Protein AF-A0A7X8XP92-F1 (afdb_monomer)

Mean predicted aligned error: 9.65 Å

pLDDT: mean 87.33, std 16.82, range [45.94, 98.56]

Radius of gyration: 26.57 Å; Cα contacts (8 Å, |Δi|>4): 53; chains: 1; bounding box: 59×43×78 Å

Secondary structure (DSSP, 8-state):
----HHHHHHHHHHHHHS---SPPPGGGS-GGGS--GGGT-SSHHHHHHHHHHHHHHGGGGGGGTTTTTS-HHHHHHHHHHHHHHHHHHHHHHHHHHHHHHH-TT-HHHHTT-

Nearest PDB structures (foldseek):
  6gir-assembly1_A-2  TM=5.872E-01  e=1.958E+00  Arabidopsis thaliana
  6dmp-assembly1_B  TM=5.288E-01  e=3.318E+00  synthetic construct
  5ofb-assembly1_B  TM=6.645E-01  e=7.992E+00  Homo sapiens

Sequence (113 aa):
MRIPRIVVGAALALLLGLCPAFAQERSEVPEKYTWNISELYPSKAAWDQAREELAGRLGEMGAFRGRLGQSAQTLLKALETREELTKEIERVYLYAYMTSDVDTRDSKAQAMM

Solvent-accessible surface area (backbone atoms only — not comparable to full-atom values): 6874 Å² total; per-residue (Å²): 138,84,80,58,71,66,61,56,55,52,54,55,56,53,58,59,70,72,54,75,85,60,81,76,56,72,90,74,56,60,68,92,80,49,83,77,61,51,82,75,38,82,40,70,67,56,42,53,51,51,48,54,56,48,62,70,49,65,62,60,66,61,80,43,68,96,37,53,85,78,38,73,67,49,33,50,52,50,50,50,54,48,53,54,51,48,56,52,50,50,52,55,49,48,51,26,52,56,46,26,67,66,46,80,83,39,65,71,38,54,71,58,104

Foldseek 3Di:
DDDDVVVVVVVVVVVVVPDPPPDDDLVPDPCVPDDPLCVLPVDPVRLVVLVVVLVVLVCVLVVLVVPCPVDPVSVVVSVVSVVVSVVSVCSSVVSLVSQCVSDVPPVVSVVSD

Structure (mmCIF, N/CA/C/O backbone):
data_AF-A0A7X8XP92-F1
#
_entry.id   AF-A0A7X8XP92-F1
#
loop_
_atom_site.group_PDB
_atom_site.id
_atom_site.type_symbol
_atom_site.label_atom_id
_atom_site.label_alt_id
_atom_site.label_comp_id
_atom_site.label_asym_id
_atom_site.label_entity_id
_atom_site.label_seq_id
_atom_site.pdbx_PDB_ins_code
_atom_site.Cartn_x
_atom_site.Cartn_y
_atom_site.Cartn_z
_atom_site.occupancy
_atom_site.B_iso_or_equiv
_atom_site.auth_seq_id
_atom_site.auth_comp_id
_atom_site.auth_asym_id
_atom_site.auth_atom_id
_atom_site.pdbx_PDB_model_num
ATOM 1 N N . MET A 1 1 ? 38.427 33.698 -48.535 1.00 45.94 1 MET A N 1
ATOM 2 C CA . MET A 1 1 ? 38.241 32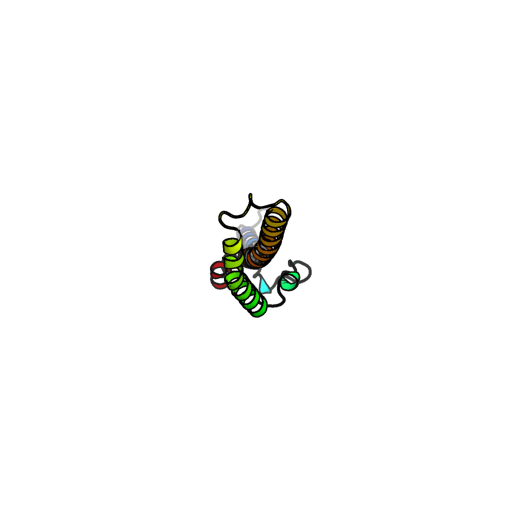.229 -48.514 1.00 45.94 1 MET A CA 1
ATOM 3 C C . MET A 1 1 ? 36.750 31.929 -48.406 1.00 45.94 1 MET A C 1
ATOM 5 O O . MET A 1 1 ? 36.169 32.202 -47.366 1.00 45.94 1 MET A O 1
ATOM 9 N N . ARG A 1 2 ? 36.099 31.491 -49.493 1.00 49.84 2 ARG A N 1
ATOM 10 C CA . ARG A 1 2 ? 34.662 31.162 -49.508 1.00 49.84 2 ARG A CA 1
ATOM 11 C C . ARG A 1 2 ? 34.500 29.675 -49.206 1.00 49.84 2 ARG A C 1
ATOM 13 O O . ARG A 1 2 ? 34.923 28.852 -50.009 1.00 49.84 2 ARG A O 1
ATOM 20 N N . ILE A 1 3 ? 33.922 29.345 -48.055 1.00 55.28 3 ILE A N 1
ATOM 21 C CA . ILE A 1 3 ? 33.608 27.958 -47.694 1.00 55.28 3 ILE A CA 1
ATOM 22 C C . ILE A 1 3 ? 32.472 27.477 -48.619 1.00 55.28 3 ILE A C 1
ATOM 24 O O . ILE A 1 3 ? 31.458 28.175 -48.734 1.00 55.28 3 ILE A O 1
ATOM 28 N N . PRO A 1 4 ? 32.622 26.340 -49.322 1.00 54.31 4 PRO A N 1
ATOM 29 C CA . PRO A 1 4 ? 31.601 25.858 -50.242 1.00 54.31 4 PRO A CA 1
ATOM 30 C C . PRO A 1 4 ? 30.326 25.462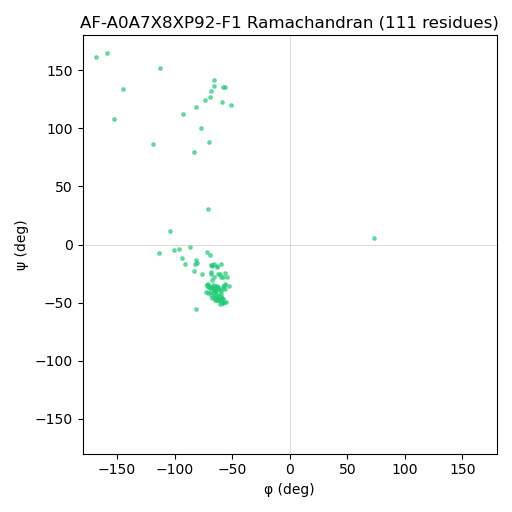 -49.488 1.00 54.31 4 PRO A C 1
ATOM 32 O O . PRO A 1 4 ? 30.381 24.780 -48.467 1.00 54.31 4 PRO A O 1
ATOM 35 N N . ARG A 1 5 ? 29.158 25.854 -50.019 1.00 55.31 5 ARG A N 1
ATOM 36 C CA . ARG A 1 5 ? 27.828 25.614 -49.411 1.00 55.31 5 ARG A CA 1
ATOM 37 C C . ARG A 1 5 ? 27.545 24.127 -49.133 1.00 55.31 5 ARG A C 1
ATOM 39 O O . ARG A 1 5 ? 26.788 23.814 -48.224 1.00 55.31 5 ARG A O 1
ATOM 46 N N . ILE A 1 6 ? 28.202 23.228 -49.868 1.00 55.78 6 ILE A N 1
ATOM 47 C CA . ILE A 1 6 ? 28.124 21.768 -49.696 1.00 55.78 6 ILE A CA 1
ATOM 48 C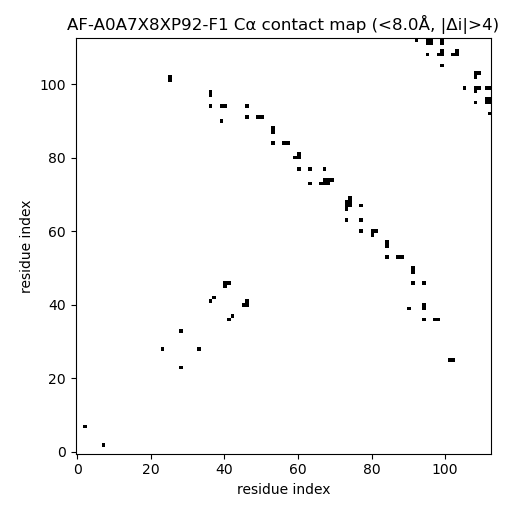 C . ILE A 1 6 ? 28.758 21.322 -48.367 1.00 55.78 6 ILE A C 1
ATOM 50 O O . ILE A 1 6 ? 28.223 20.448 -47.694 1.00 55.78 6 ILE A O 1
ATOM 54 N N . VAL A 1 7 ? 29.847 21.968 -47.939 1.00 56.22 7 VAL A N 1
ATOM 55 C CA . VAL A 1 7 ? 30.525 21.660 -46.666 1.00 56.22 7 VAL A CA 1
ATOM 56 C C . VAL A 1 7 ? 29.678 22.112 -45.474 1.00 56.22 7 VAL A C 1
ATOM 58 O O . VAL A 1 7 ? 29.620 21.423 -44.461 1.00 56.22 7 VAL A O 1
ATOM 61 N N . VAL A 1 8 ? 28.945 23.221 -45.621 1.00 56.41 8 VAL A N 1
ATO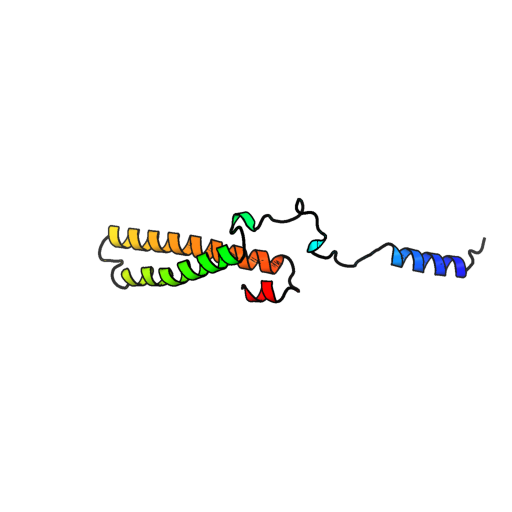M 62 C CA . VAL A 1 8 ? 27.992 23.701 -44.604 1.00 56.41 8 VAL A CA 1
ATOM 63 C C . VAL A 1 8 ? 26.779 22.765 -44.493 1.00 56.41 8 VAL A C 1
ATOM 65 O O . VAL A 1 8 ? 26.353 22.453 -43.385 1.00 56.41 8 VAL A O 1
ATOM 68 N N . GLY A 1 9 ? 26.256 22.269 -45.621 1.00 51.97 9 GLY A N 1
ATOM 69 C CA . GLY A 1 9 ? 25.131 21.323 -45.637 1.00 51.97 9 GLY A CA 1
ATOM 70 C C . GLY A 1 9 ? 25.465 19.959 -45.022 1.00 51.97 9 GLY A C 1
ATOM 71 O O . GLY A 1 9 ? 24.662 19.412 -44.271 1.00 51.97 9 GLY A O 1
ATOM 72 N N . ALA A 1 10 ? 26.670 19.438 -45.273 1.00 55.53 10 ALA A N 1
ATOM 73 C CA . ALA A 1 10 ? 27.127 18.172 -44.696 1.00 55.53 10 ALA A CA 1
ATOM 74 C C . ALA A 1 10 ? 27.408 18.273 -43.184 1.00 55.53 10 ALA A C 1
ATOM 76 O O . ALA A 1 10 ? 27.089 17.352 -42.435 1.00 55.53 10 ALA A O 1
ATOM 77 N N . ALA A 1 11 ? 27.943 19.406 -42.716 1.00 54.53 11 ALA A N 1
ATOM 78 C CA . ALA A 1 11 ? 28.192 19.637 -41.293 1.00 54.53 11 ALA A CA 1
ATOM 79 C C . ALA A 1 11 ? 26.892 19.728 -40.468 1.00 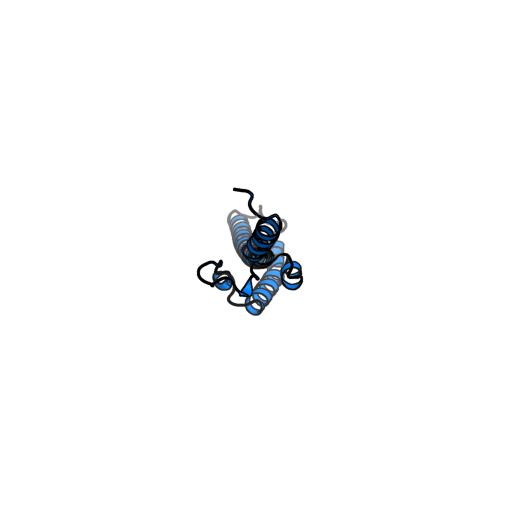54.53 11 ALA A C 1
ATOM 81 O O . ALA A 1 11 ? 26.847 19.243 -39.339 1.00 54.53 11 ALA A O 1
ATOM 82 N N . LEU A 1 12 ? 25.819 20.289 -41.040 1.00 51.34 12 LEU A N 1
ATOM 83 C CA . LEU A 1 12 ? 24.520 20.409 -40.367 1.00 51.34 12 LEU A CA 1
ATOM 84 C C . LEU A 1 12 ? 23.801 19.052 -40.224 1.00 51.34 12 LEU A C 1
ATOM 86 O O . LEU A 1 12 ? 23.163 18.801 -39.206 1.00 51.34 12 LEU A O 1
ATOM 90 N N . ALA A 1 13 ? 23.951 18.154 -41.203 1.00 55.62 13 ALA A N 1
ATOM 91 C CA . ALA A 1 13 ? 23.403 16.796 -41.137 1.00 55.62 13 ALA A CA 1
ATOM 92 C C . ALA A 1 13 ? 24.159 15.899 -40.137 1.00 55.62 13 ALA A C 1
ATOM 94 O O . ALA A 1 13 ? 23.541 15.091 -39.447 1.00 55.62 13 ALA A O 1
ATOM 95 N N . LEU A 1 14 ? 25.481 16.074 -40.005 1.00 54.03 14 LEU A N 1
ATOM 96 C CA . LEU A 1 14 ? 26.287 15.340 -39.021 1.00 54.03 14 LEU A CA 1
ATOM 97 C C . LEU A 1 14 ? 25.971 15.761 -37.575 1.00 54.03 14 LEU A C 1
ATOM 99 O O . LEU A 1 14 ? 25.922 14.918 -36.685 1.00 54.03 14 LEU A O 1
ATOM 103 N N . LEU A 1 15 ? 25.718 17.055 -37.345 1.00 53.50 15 LEU A N 1
ATOM 104 C CA . LEU A 1 15 ? 25.355 17.592 -36.027 1.00 53.50 15 LEU A CA 1
ATOM 105 C C . LEU A 1 15 ? 23.979 17.106 -35.540 1.00 53.50 15 LEU A C 1
ATOM 107 O O . LEU A 1 15 ? 23.796 16.921 -34.340 1.00 53.50 15 LEU A O 1
ATOM 111 N N . LEU A 1 16 ? 23.036 16.844 -36.452 1.00 54.22 16 LEU A N 1
ATOM 112 C CA . LEU A 1 16 ? 21.720 16.277 -36.121 1.00 54.22 16 LEU A CA 1
ATOM 113 C C . LEU A 1 16 ? 21.767 14.770 -35.809 1.00 54.22 16 LEU A C 1
ATOM 115 O O . LEU A 1 16 ? 20.923 14.286 -35.063 1.00 54.22 16 LEU A O 1
ATOM 119 N N . GLY A 1 17 ? 22.751 14.030 -36.334 1.00 53.31 17 GLY A N 1
ATOM 120 C CA . GLY A 1 17 ? 22.941 12.601 -36.037 1.00 53.31 17 GLY A CA 1
ATOM 121 C C . GLY A 1 17 ? 23.677 12.310 -34.722 1.00 53.31 17 GLY A C 1
ATOM 122 O O . GLY A 1 17 ? 23.680 11.173 -34.262 1.00 53.31 17 GLY A O 1
ATOM 123 N N . LEU A 1 18 ? 24.302 13.325 -34.116 1.00 53.38 18 LEU A N 1
ATOM 124 C CA . LEU A 1 18 ? 25.111 13.206 -32.893 1.00 53.38 18 LEU A CA 1
ATOM 125 C C . LEU A 1 18 ? 24.349 13.538 -31.607 1.00 53.38 18 LEU A C 1
ATOM 127 O O . LEU A 1 18 ? 24.899 13.397 -30.517 1.00 53.38 18 LEU A O 1
ATOM 131 N N . CYS A 1 19 ? 23.096 13.973 -31.719 1.00 57.59 19 CYS A N 1
ATOM 132 C CA . CYS A 1 19 ? 22.257 14.267 -30.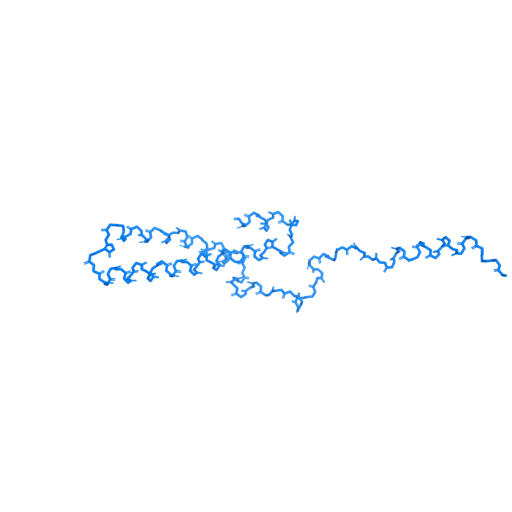571 1.00 57.59 19 CYS A CA 1
ATOM 133 C C . CYS A 1 19 ? 21.039 13.347 -30.629 1.00 57.59 19 CYS A C 1
ATOM 135 O O . CYS A 1 19 ? 20.009 13.739 -31.186 1.00 57.59 19 CYS A O 1
ATOM 137 N N . PRO A 1 20 ? 21.114 12.115 -30.091 1.00 53.88 20 PRO A N 1
ATOM 138 C CA . PRO A 1 20 ? 19.899 11.391 -29.819 1.00 53.88 20 PRO A CA 1
ATOM 139 C C . PRO A 1 20 ? 19.241 12.127 -28.652 1.00 53.88 20 PRO A C 1
ATOM 141 O O . PRO A 1 20 ? 19.412 11.782 -27.493 1.00 53.88 20 PRO A O 1
ATOM 144 N N . ALA A 1 21 ? 18.431 13.134 -28.963 1.00 54.94 21 ALA A N 1
ATOM 145 C CA . ALA A 1 21 ? 17.320 13.532 -28.109 1.00 54.94 21 ALA A CA 1
ATOM 146 C C . ALA A 1 21 ? 16.203 12.462 -28.157 1.00 54.94 21 ALA A C 1
ATOM 148 O O . ALA A 1 21 ? 15.021 12.776 -28.050 1.00 54.94 21 ALA A O 1
ATOM 149 N N . PHE A 1 22 ? 16.573 11.195 -28.365 1.00 59.50 22 PHE A N 1
ATOM 150 C CA . PHE A 1 22 ? 15.719 10.051 -28.131 1.00 59.50 22 PHE A CA 1
ATOM 151 C C . PHE A 1 22 ? 15.806 9.785 -26.635 1.00 59.50 22 PHE A C 1
ATOM 153 O O . PHE A 1 22 ? 16.894 9.557 -26.107 1.00 59.50 22 PHE A O 1
ATOM 160 N N . ALA A 1 23 ? 14.674 9.891 -25.945 1.00 67.12 23 ALA A N 1
ATOM 161 C CA . ALA A 1 23 ? 14.572 9.435 -24.570 1.00 67.12 23 ALA A CA 1
ATOM 162 C C . ALA A 1 23 ? 15.090 7.990 -24.512 1.00 67.12 23 ALA A C 1
ATOM 164 O O . ALA A 1 23 ? 14.590 7.135 -25.240 1.00 67.12 23 ALA A O 1
ATOM 165 N N . GLN A 1 24 ? 16.133 7.753 -23.715 1.00 79.38 24 GLN A N 1
ATOM 166 C CA . GLN A 1 24 ? 16.655 6.412 -23.472 1.00 79.38 24 GLN A CA 1
ATOM 167 C C . GLN A 1 24 ? 15.519 5.540 -22.932 1.00 79.38 24 GLN A C 1
ATOM 169 O O . GLN A 1 24 ? 14.764 5.992 -22.065 1.00 79.38 24 GLN A O 1
ATOM 174 N N . GLU A 1 25 ? 15.383 4.312 -23.434 1.00 88.31 25 GLU A N 1
ATOM 175 C CA . GLU A 1 25 ? 14.342 3.425 -22.926 1.00 88.31 25 GLU A CA 1
ATOM 176 C C . GLU A 1 25 ? 14.641 3.080 -21.469 1.00 88.31 25 GLU A C 1
ATOM 178 O O . GLU A 1 25 ? 15.795 2.875 -21.078 1.00 88.31 25 GLU A O 1
ATOM 183 N N . ARG A 1 26 ? 13.602 3.008 -20.631 1.00 88.31 26 ARG A N 1
ATOM 184 C CA . ARG A 1 26 ? 13.795 2.801 -19.191 1.00 88.31 26 ARG A CA 1
ATOM 185 C C . ARG A 1 26 ? 14.607 1.536 -18.885 1.00 88.31 26 ARG A C 1
ATOM 187 O O . ARG A 1 26 ? 15.388 1.529 -17.936 1.00 88.31 26 ARG A O 1
ATOM 194 N N . SER A 1 27 ? 14.447 0.491 -19.694 1.00 88.81 27 SER A N 1
ATOM 195 C CA . SER A 1 27 ? 15.179 -0.777 -19.589 1.00 88.81 27 SER A CA 1
ATOM 196 C C . SER A 1 27 ? 16.684 -0.666 -19.857 1.00 88.81 27 SER A C 1
ATOM 198 O O . SER A 1 27 ? 17.425 -1.584 -19.521 1.00 88.81 27 SER A O 1
ATOM 200 N N . GLU A 1 28 ? 17.146 0.423 -20.472 1.00 90.62 28 GLU A N 1
ATOM 201 C CA . GLU A 1 28 ? 18.555 0.641 -20.814 1.00 90.62 28 GLU A CA 1
ATOM 202 C C . GLU A 1 28 ? 19.308 1.424 -19.724 1.00 90.62 28 GLU A C 1
ATOM 204 O O . GLU A 1 28 ? 20.538 1.514 -19.765 1.00 90.62 28 GLU A O 1
ATOM 209 N N . VAL A 1 29 ? 18.595 2.005 -18.751 1.00 90.50 29 VAL A N 1
ATOM 210 C CA . VAL A 1 29 ? 19.191 2.773 -17.650 1.00 90.50 29 VAL A CA 1
ATOM 211 C C . VAL A 1 29 ? 19.856 1.812 -16.653 1.00 90.50 29 VAL A C 1
ATOM 213 O O . VAL A 1 29 ? 19.180 0.929 -16.123 1.00 90.50 29 VAL A O 1
ATOM 216 N N . PRO A 1 30 ? 21.158 1.975 -16.334 1.00 93.00 30 PRO A N 1
ATOM 217 C CA . PRO A 1 30 ? 21.824 1.128 -15.347 1.00 93.00 30 PRO A CA 1
ATOM 218 C C . PRO A 1 30 ? 21.135 1.179 -13.978 1.00 93.00 30 PRO A C 1
ATOM 220 O O . PRO A 1 30 ? 20.863 2.264 -13.468 1.00 93.00 30 PRO A O 1
ATOM 223 N N . GLU A 1 31 ? 20.950 0.021 -13.341 1.00 91.38 31 GLU A N 1
ATOM 224 C CA . GLU A 1 31 ? 20.204 -0.135 -12.078 1.00 91.38 31 GLU A CA 1
ATOM 225 C C . GLU A 1 31 ? 20.680 0.801 -10.953 1.00 91.38 31 GLU A C 1
ATOM 227 O O . GLU A 1 31 ? 19.868 1.356 -10.220 1.00 91.38 31 GLU A O 1
ATOM 232 N N . LYS A 1 32 ? 21.988 1.082 -10.866 1.00 94.44 32 LYS A N 1
ATOM 233 C CA . LYS A 1 32 ? 22.562 2.034 -9.891 1.00 94.44 32 LYS A CA 1
ATOM 234 C C . LYS A 1 32 ? 22.029 3.471 -10.004 1.00 94.44 32 LYS A C 1
ATOM 236 O O . LYS A 1 32 ? 22.244 4.268 -9.097 1.00 94.44 32 LYS A O 1
ATOM 241 N N . TYR A 1 33 ? 21.398 3.817 -11.124 1.00 93.56 33 TYR A N 1
ATOM 242 C CA . TYR A 1 33 ? 20.742 5.105 -11.363 1.00 93.56 33 TYR A CA 1
ATOM 243 C C . TYR A 1 33 ? 19.215 5.006 -11.267 1.00 93.56 33 TYR A C 1
ATOM 245 O O . TYR A 1 33 ? 18.505 5.926 -11.667 1.00 93.56 33 TYR A O 1
ATOM 253 N N . THR A 1 34 ? 18.700 3.890 -10.755 1.00 92.06 34 THR A N 1
ATOM 254 C CA . THR A 1 34 ? 17.274 3.634 -10.592 1.00 92.06 34 THR A CA 1
ATOM 255 C C . THR A 1 34 ? 16.886 3.576 -9.121 1.00 92.06 34 THR A C 1
ATOM 257 O O . THR A 1 34 ? 17.685 3.225 -8.257 1.00 92.06 34 THR A O 1
ATOM 260 N N . TRP A 1 35 ? 15.637 3.932 -8.835 1.00 90.94 35 TRP A N 1
ATOM 261 C CA . TRP A 1 35 ? 15.044 3.748 -7.516 1.00 90.94 35 TRP A CA 1
ATOM 262 C C . TRP A 1 35 ? 14.861 2.252 -7.246 1.00 90.94 35 TRP A C 1
ATOM 264 O O . TRP A 1 35 ? 14.294 1.546 -8.083 1.00 90.94 35 TRP A O 1
ATOM 274 N N . ASN A 1 36 ? 15.282 1.779 -6.073 1.00 92.44 36 ASN A N 1
ATOM 275 C CA . ASN A 1 36 ? 15.086 0.389 -5.671 1.00 92.44 36 ASN A CA 1
ATOM 276 C C . ASN A 1 36 ? 13.679 0.169 -5.086 1.00 92.44 36 ASN A C 1
ATOM 278 O O . ASN A 1 36 ? 13.484 0.107 -3.875 1.00 92.44 36 ASN A O 1
ATOM 282 N N . ILE A 1 37 ? 12.678 0.042 -5.959 1.00 92.19 37 ILE A N 1
ATOM 283 C CA . ILE A 1 37 ? 11.271 -0.160 -5.559 1.00 92.19 37 ILE A CA 1
ATOM 284 C C . ILE A 1 37 ? 11.066 -1.544 -4.897 1.00 92.19 37 ILE A C 1
ATOM 286 O O . ILE A 1 37 ? 10.099 -1.749 -4.159 1.00 92.19 37 ILE A O 1
ATOM 290 N N . SER A 1 38 ? 12.004 -2.485 -5.090 1.00 92.31 38 SER A N 1
ATOM 291 C CA . SER A 1 38 ? 11.927 -3.831 -4.501 1.00 92.31 38 SER A CA 1
ATOM 292 C C . SER A 1 38 ? 11.959 -3.844 -2.965 1.00 92.31 38 SER A C 1
ATOM 294 O O . SER A 1 38 ? 11.494 -4.805 -2.352 1.00 92.31 38 SER A O 1
ATOM 296 N N . GLU A 1 39 ? 12.417 -2.754 -2.333 1.00 93.25 39 GLU A N 1
ATOM 297 C CA . GLU A 1 39 ? 12.396 -2.577 -0.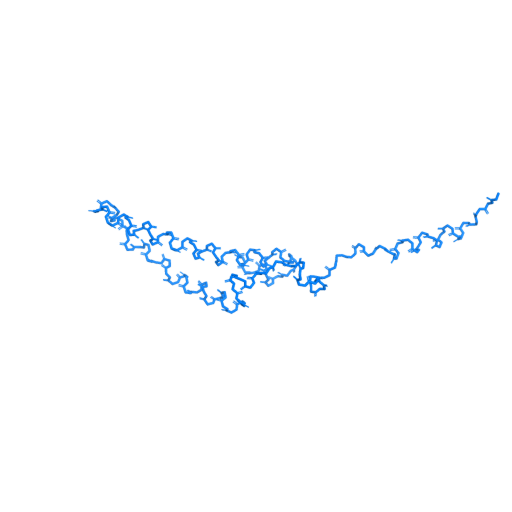873 1.00 93.25 39 GLU A CA 1
ATOM 298 C C . GLU A 1 39 ? 10.973 -2.429 -0.306 1.00 93.25 39 GLU A C 1
ATOM 300 O O . GLU A 1 39 ? 10.721 -2.734 0.866 1.00 93.25 39 GLU A O 1
ATOM 305 N N . LEU A 1 40 ? 10.019 -1.991 -1.135 1.00 95.56 40 LEU A N 1
ATOM 306 C CA . LEU A 1 40 ? 8.598 -1.976 -0.790 1.00 95.56 40 LEU A CA 1
ATOM 307 C C . LEU A 1 40 ? 7.979 -3.360 -1.006 1.00 95.56 40 LEU A C 1
ATOM 309 O O . LEU A 1 40 ? 7.436 -3.942 -0.064 1.00 95.56 40 LEU A O 1
ATOM 313 N N . TYR A 1 41 ? 8.104 -3.913 -2.212 1.00 97.56 41 TYR A N 1
ATOM 314 C CA . TYR A 1 41 ? 7.690 -5.282 -2.515 1.00 97.56 41 TYR A CA 1
ATOM 315 C C . TYR A 1 41 ? 8.642 -5.909 -3.536 1.00 97.56 41 TYR A C 1
ATOM 317 O O . TYR A 1 41 ? 8.900 -5.297 -4.573 1.00 97.56 41 TYR A O 1
ATOM 325 N N . PRO A 1 42 ? 9.109 -7.152 -3.315 1.00 96.50 42 PRO A N 1
ATOM 326 C CA . PRO A 1 42 ? 10.103 -7.786 -4.183 1.00 96.50 42 PRO A CA 1
ATOM 327 C C . PRO A 1 42 ? 9.564 -8.113 -5.582 1.00 96.50 42 PRO A C 1
ATOM 329 O O . PRO A 1 42 ? 10.336 -8.386 -6.497 1.00 96.50 42 PRO A O 1
ATOM 332 N N . SER A 1 43 ? 8.240 -8.134 -5.761 1.00 96.38 43 SER A N 1
ATOM 333 C CA . SER A 1 43 ? 7.594 -8.380 -7.048 1.00 96.38 43 SER A CA 1
ATOM 334 C C . SER A 1 43 ? 6.164 -7.843 -7.069 1.00 96.38 43 SER A C 1
ATOM 336 O O . SER A 1 43 ? 5.554 -7.636 -6.016 1.00 96.38 43 SER A O 1
ATOM 338 N N . LYS A 1 44 ? 5.592 -7.720 -8.275 1.00 95.31 44 LYS A N 1
ATOM 339 C CA . LYS A 1 44 ? 4.169 -7.406 -8.453 1.00 95.31 44 LYS A CA 1
ATOM 340 C C . LYS A 1 44 ? 3.264 -8.419 -7.741 1.00 95.31 44 LYS A C 1
ATOM 342 O O . LYS A 1 44 ? 2.276 -8.017 -7.148 1.00 95.31 44 LYS A O 1
ATOM 347 N N . ALA A 1 45 ? 3.608 -9.708 -7.757 1.00 97.56 45 ALA A N 1
ATOM 348 C CA . ALA A 1 45 ? 2.812 -10.738 -7.088 1.00 97.56 45 ALA A CA 1
ATOM 349 C C . ALA A 1 45 ? 2.786 -10.548 -5.561 1.00 97.56 45 ALA A C 1
ATOM 351 O O . ALA A 1 45 ? 1.735 -10.684 -4.944 1.00 97.56 45 ALA A O 1
ATOM 352 N N . ALA A 1 46 ? 3.923 -10.172 -4.960 1.00 98.12 46 ALA A N 1
ATOM 353 C CA . ALA A 1 46 ? 3.986 -9.849 -3.534 1.00 98.12 46 ALA A CA 1
ATOM 354 C C . ALA A 1 46 ? 3.161 -8.595 -3.192 1.00 98.12 46 ALA A C 1
ATOM 356 O O . ALA A 1 46 ? 2.503 -8.553 -2.155 1.00 98.12 46 ALA A O 1
ATOM 357 N N . TRP A 1 47 ? 3.169 -7.593 -4.075 1.00 97.94 47 TRP A N 1
ATOM 358 C CA . TRP A 1 47 ? 2.312 -6.414 -3.944 1.00 97.94 47 TRP A CA 1
ATOM 359 C C . TRP A 1 47 ? 0.820 -6.753 -4.088 1.00 97.94 47 TRP A C 1
ATOM 361 O O . TRP A 1 47 ? 0.022 -6.307 -3.267 1.00 97.94 47 TRP A O 1
ATOM 371 N N . ASP A 1 48 ? 0.440 -7.565 -5.082 1.00 97.88 48 ASP A N 1
ATOM 372 C CA . ASP A 1 48 ? -0.947 -7.997 -5.305 1.00 97.88 48 ASP A CA 1
ATOM 373 C C . ASP A 1 48 ? -1.493 -8.723 -4.069 1.00 97.88 48 ASP A C 1
ATOM 375 O O . ASP A 1 48 ? -2.577 -8.385 -3.595 1.00 97.88 48 ASP A O 1
ATOM 379 N N . GLN A 1 49 ? -0.713 -9.654 -3.510 1.00 98.31 49 GLN A N 1
ATOM 380 C CA . GLN A 1 49 ? -1.070 -10.365 -2.284 1.00 98.31 49 GLN A CA 1
ATOM 381 C C . GLN A 1 49 ? -1.278 -9.396 -1.110 1.00 98.31 49 GLN A C 1
ATOM 383 O O . GLN A 1 49 ? -2.316 -9.440 -0.454 1.00 98.31 49 GLN A O 1
ATOM 388 N N . ALA A 1 50 ? -0.329 -8.486 -0.865 1.00 97.94 50 ALA A N 1
ATOM 389 C CA . ALA A 1 50 ? -0.435 -7.526 0.233 1.00 97.94 50 ALA A CA 1
ATOM 390 C C . ALA A 1 50 ? -1.643 -6.586 0.079 1.00 97.94 50 ALA A C 1
ATOM 392 O O . ALA A 1 50 ? -2.315 -6.261 1.057 1.00 97.94 50 ALA A O 1
ATOM 393 N N . ARG A 1 51 ? -1.949 -6.167 -1.153 1.00 97.94 51 ARG A N 1
ATOM 394 C CA . ARG A 1 51 ? -3.125 -5.351 -1.475 1.00 97.94 51 ARG A CA 1
ATOM 395 C C . ARG A 1 51 ? -4.430 -6.095 -1.179 1.00 97.94 51 ARG A C 1
ATOM 397 O O . ARG A 1 51 ? -5.358 -5.494 -0.641 1.00 97.94 51 ARG A O 1
ATOM 404 N N . GLU A 1 52 ? -4.513 -7.378 -1.525 1.00 98.06 52 GLU A N 1
ATOM 405 C CA . GLU A 1 52 ? -5.689 -8.216 -1.257 1.00 98.06 52 GLU A CA 1
ATOM 406 C C . GLU A 1 52 ? -5.881 -8.483 0.242 1.00 98.06 52 GLU A C 1
ATOM 408 O O . GLU A 1 52 ? -6.993 -8.336 0.755 1.00 98.06 52 GLU A O 1
ATOM 413 N N . GLU A 1 53 ? -4.801 -8.796 0.961 1.00 97.88 53 GLU A N 1
ATOM 414 C CA . GLU A 1 53 ? -4.814 -8.961 2.419 1.00 97.88 53 GLU A CA 1
ATOM 415 C C . GLU A 1 53 ? -5.281 -7.678 3.120 1.00 97.88 53 GLU A C 1
ATOM 417 O O . GLU A 1 53 ? -6.182 -7.717 3.963 1.00 97.88 53 GLU A O 1
ATOM 422 N N . LEU A 1 54 ? -4.736 -6.524 2.720 1.00 97.88 54 LEU A N 1
ATOM 423 C CA . LEU A 1 54 ? -5.135 -5.219 3.241 1.00 97.88 54 LEU A CA 1
ATOM 424 C C . LEU A 1 54 ? -6.616 -4.927 2.979 1.00 97.88 54 LEU A C 1
ATOM 426 O O . LEU A 1 54 ? -7.324 -4.492 3.888 1.00 97.88 54 LEU A O 1
ATOM 430 N N . ALA A 1 55 ? -7.112 -5.197 1.767 1.00 96.81 55 ALA A N 1
ATOM 431 C CA . ALA A 1 55 ? -8.517 -4.989 1.424 1.00 96.81 55 ALA A CA 1
ATOM 432 C C . ALA A 1 55 ? -9.460 -5.782 2.348 1.00 96.81 55 ALA A C 1
ATOM 434 O O . ALA A 1 55 ? -10.503 -5.263 2.753 1.00 96.81 55 ALA A O 1
ATOM 435 N N . GLY A 1 56 ? -9.070 -7.000 2.740 1.00 97.38 56 GLY A N 1
ATOM 436 C CA . GLY A 1 56 ? -9.807 -7.817 3.708 1.00 97.38 56 GLY A CA 1
ATOM 437 C C . GLY A 1 56 ? -9.847 -7.228 5.124 1.00 97.38 56 GLY A C 1
ATOM 438 O O . GLY A 1 56 ? -10.810 -7.450 5.859 1.00 97.38 56 GLY A O 1
ATOM 439 N N . ARG A 1 57 ? -8.838 -6.436 5.501 1.00 97.38 57 ARG A N 1
ATOM 440 C CA . ARG A 1 57 ? -8.684 -5.848 6.841 1.00 97.38 57 ARG A CA 1
ATOM 441 C C . ARG A 1 57 ? -9.327 -4.476 7.008 1.00 97.38 57 ARG A C 1
ATOM 443 O O . ARG A 1 57 ? -9.610 -4.071 8.131 1.00 97.38 57 ARG A O 1
ATOM 450 N N . LEU A 1 58 ? -9.654 -3.772 5.921 1.00 94.88 58 LEU A N 1
ATOM 451 C CA . LEU A 1 58 ? -10.293 -2.445 5.992 1.00 94.88 58 LEU A CA 1
ATOM 452 C C . LEU A 1 58 ? -11.593 -2.439 6.824 1.00 94.88 58 LEU A C 1
ATOM 454 O O . LEU A 1 58 ? -11.951 -1.425 7.427 1.00 94.88 58 LEU A O 1
ATOM 458 N N . GLY A 1 59 ? -12.290 -3.580 6.894 1.00 96.06 59 GLY A N 1
ATOM 459 C CA . GLY A 1 59 ? -13.498 -3.756 7.701 1.00 96.06 59 GLY A CA 1
ATOM 460 C C . GLY A 1 59 ? -13.280 -3.712 9.220 1.00 96.06 59 GLY A C 1
ATOM 461 O O . GLY A 1 59 ? -14.241 -3.464 9.951 1.00 96.06 59 GLY A O 1
ATOM 462 N N . GLU A 1 60 ? -12.048 -3.890 9.711 1.00 96.62 60 GLU A N 1
ATOM 463 C CA . GLU A 1 60 ? -11.708 -3.890 11.144 1.00 96.62 60 GLU A CA 1
ATOM 464 C C . GLU A 1 60 ? -12.151 -2.594 11.843 1.00 96.62 60 GLU A C 1
ATOM 466 O O . GLU A 1 60 ? -12.651 -2.624 12.971 1.00 96.62 60 GLU A O 1
ATOM 471 N N . MET A 1 61 ? -12.088 -1.456 11.141 1.00 97.31 61 MET A N 1
ATOM 472 C CA . MET A 1 61 ? -12.534 -0.159 11.664 1.00 97.31 61 MET A CA 1
ATOM 473 C C . MET A 1 61 ? -14.023 -0.132 12.036 1.00 97.31 61 MET A C 1
ATOM 475 O O . MET A 1 61 ? -14.437 0.636 12.911 1.00 97.31 61 MET A O 1
ATOM 479 N N . GLY A 1 62 ? -14.837 -0.995 11.419 1.00 97.31 62 GLY A N 1
ATOM 480 C CA . GLY A 1 62 ? -16.258 -1.133 11.727 1.00 97.31 62 GLY A CA 1
ATOM 481 C C . GLY A 1 62 ? -16.523 -1.521 13.184 1.00 97.31 62 GLY A C 1
ATOM 482 O O . GLY A 1 62 ? -17.536 -1.102 13.749 1.00 97.31 62 GLY A O 1
ATOM 483 N N . ALA A 1 63 ? -15.588 -2.228 13.828 1.00 96.62 63 ALA A N 1
ATOM 484 C CA . ALA A 1 63 ? -15.705 -2.664 15.219 1.00 96.62 63 ALA A CA 1
ATOM 485 C C . ALA A 1 63 ? -15.776 -1.503 16.232 1.00 96.62 63 ALA A C 1
ATOM 487 O O . ALA A 1 63 ? -16.256 -1.700 17.354 1.00 96.62 63 ALA A O 1
ATOM 488 N N . PHE A 1 64 ? -15.333 -0.300 15.846 1.00 97.88 64 PHE A N 1
ATOM 489 C CA . PHE A 1 64 ? -15.289 0.889 16.707 1.00 97.88 64 PHE A CA 1
ATOM 490 C C . PHE A 1 64 ? -16.453 1.867 16.480 1.00 97.88 64 PHE A C 1
ATOM 492 O O . PHE A 1 64 ? -16.589 2.854 17.215 1.00 97.88 64 PHE A O 1
ATOM 499 N N . ARG A 1 65 ? -17.320 1.617 15.490 1.00 97.50 65 ARG A N 1
ATOM 500 C CA . ARG A 1 65 ? -18.432 2.513 15.144 1.00 97.50 65 ARG A CA 1
ATOM 501 C C . ARG A 1 65 ? -19.372 2.708 16.338 1.00 97.50 65 ARG A C 1
ATOM 503 O O . ARG A 1 65 ? -19.917 1.751 16.873 1.00 97.50 65 ARG A O 1
ATOM 510 N N . GLY A 1 66 ? -19.565 3.963 16.752 1.00 97.94 66 GLY A N 1
ATOM 511 C CA . GLY A 1 66 ? -20.416 4.318 17.898 1.00 97.94 66 GLY A CA 1
ATOM 512 C C . GLY A 1 66 ? -19.828 3.972 19.273 1.00 97.94 66 GLY A C 1
ATOM 513 O O . GLY A 1 66 ? -20.510 4.143 20.279 1.00 97.94 66 GLY A O 1
ATOM 514 N N . ARG A 1 67 ? -18.575 3.499 19.339 1.00 97.56 67 ARG A N 1
ATOM 515 C CA . ARG A 1 67 ? -17.946 3.010 20.579 1.00 97.56 67 ARG A CA 1
ATOM 516 C C . ARG A 1 67 ? -16.782 3.862 21.078 1.00 97.56 67 ARG A C 1
ATOM 518 O O . ARG A 1 67 ? -16.322 3.650 22.193 1.00 97.56 67 ARG A O 1
ATOM 525 N N . LEU A 1 68 ? -16.337 4.856 20.308 1.00 97.62 68 LEU A N 1
ATOM 526 C CA . LEU A 1 68 ? -15.154 5.671 20.631 1.00 97.62 68 LEU A CA 1
ATOM 527 C C . LEU A 1 68 ? -15.241 6.394 21.988 1.00 97.62 68 LEU A C 1
ATOM 529 O O . LEU A 1 68 ? -14.216 6.623 22.618 1.00 97.62 68 LEU A O 1
ATOM 533 N N . GLY A 1 69 ? -16.451 6.721 22.455 1.00 97.69 69 GLY A N 1
ATOM 534 C CA . GLY A 1 69 ? -16.679 7.355 23.759 1.00 97.69 69 GLY A CA 1
ATOM 535 C C . GLY A 1 69 ? -16.810 6.389 24.943 1.00 97.69 69 GLY A C 1
ATOM 536 O O . GLY A 1 69 ? -16.994 6.850 26.063 1.00 97.69 69 GLY A O 1
ATOM 537 N N . GLN A 1 70 ? -16.753 5.068 24.728 1.00 97.94 70 GLN A N 1
ATOM 538 C CA . GLN A 1 70 ? -16.970 4.079 25.796 1.00 97.94 70 GLN A CA 1
ATOM 539 C C . GLN A 1 70 ? -15.840 4.070 26.832 1.00 97.94 70 GLN A C 1
ATOM 541 O O . GLN A 1 70 ? -16.098 3.862 28.015 1.00 97.94 70 GLN A O 1
ATOM 546 N N . SER A 1 71 ? -14.591 4.273 26.402 1.00 98.50 71 SER A N 1
ATOM 547 C CA . SER A 1 71 ? -13.426 4.367 27.287 1.00 98.50 71 SER A CA 1
ATOM 548 C C . SER A 1 71 ? -12.195 4.889 26.544 1.00 98.50 71 SER A C 1
ATOM 550 O O . SER A 1 71 ? -12.102 4.775 25.320 1.00 98.50 71 SER A O 1
ATOM 552 N N . ALA A 1 72 ? -11.204 5.383 27.293 1.00 98.44 72 ALA A N 1
ATOM 553 C CA . ALA A 1 72 ? -9.899 5.752 26.741 1.00 98.44 72 ALA A CA 1
ATOM 554 C C . ALA A 1 72 ? -9.211 4.567 26.038 1.00 98.44 72 ALA A C 1
ATOM 556 O O . ALA A 1 72 ? -8.592 4.746 24.994 1.00 98.44 72 ALA A O 1
ATOM 557 N N . GLN A 1 73 ? -9.372 3.346 26.562 1.00 98.38 73 GLN A N 1
ATOM 558 C CA . GLN A 1 73 ? -8.832 2.125 25.957 1.00 98.38 73 GLN A CA 1
ATOM 559 C C . GLN A 1 73 ? -9.481 1.820 24.601 1.00 98.38 73 GLN A C 1
ATOM 561 O O . GLN A 1 73 ? -8.790 1.419 23.669 1.00 98.38 73 GLN A O 1
ATOM 566 N N . THR A 1 74 ? -10.794 2.038 24.467 1.00 98.25 74 THR A N 1
ATOM 567 C CA . THR A 1 74 ? -11.500 1.831 23.190 1.00 98.25 74 THR A CA 1
ATOM 568 C C . THR A 1 74 ? -11.034 2.833 22.138 1.00 98.25 74 THR A C 1
ATOM 570 O O . THR A 1 74 ? -10.812 2.457 20.989 1.00 98.25 74 THR A O 1
ATOM 573 N N . LEU A 1 75 ? -10.844 4.097 22.532 1.00 98.50 75 LEU A N 1
ATOM 574 C CA . LEU A 1 75 ? -10.300 5.126 21.651 1.00 98.50 75 LEU A CA 1
ATOM 575 C C . LEU A 1 75 ? -8.866 4.801 21.222 1.00 98.50 75 LEU A C 1
ATOM 577 O O . LEU A 1 75 ? -8.576 4.850 20.031 1.00 98.50 75 LEU A O 1
ATOM 581 N N . LEU A 1 76 ? -7.992 4.438 22.167 1.00 98.56 76 LEU A N 1
ATOM 582 C CA . LEU A 1 76 ? -6.610 4.064 21.868 1.00 98.56 76 LEU A CA 1
ATOM 583 C C . LEU A 1 76 ? -6.565 2.933 20.840 1.00 98.56 76 LEU A C 1
ATOM 585 O O . LEU A 1 76 ? -5.906 3.076 19.815 1.00 98.56 76 LEU A O 1
ATOM 589 N N . LYS A 1 77 ? -7.340 1.865 21.058 1.00 98.44 77 LYS A N 1
ATOM 590 C CA . LYS A 1 77 ? -7.348 0.728 20.140 1.00 98.44 77 LYS A CA 1
ATOM 591 C C . LYS A 1 77 ? -7.837 1.108 18.740 1.00 98.44 77 LYS A C 1
ATOM 593 O O . LYS A 1 77 ? -7.278 0.641 17.756 1.00 98.44 77 LYS A O 1
ATOM 598 N N . ALA A 1 78 ? -8.838 1.985 18.644 1.00 98.44 78 ALA A N 1
ATOM 599 C CA . ALA A 1 78 ? -9.320 2.486 17.358 1.00 98.44 78 ALA A CA 1
ATOM 600 C C . ALA A 1 78 ? -8.261 3.317 16.615 1.00 98.44 78 ALA A C 1
ATOM 602 O O . ALA A 1 78 ? -8.148 3.222 15.394 1.00 98.44 78 ALA A O 1
ATOM 603 N N . LEU A 1 79 ? -7.497 4.139 17.341 1.00 98.50 79 LEU A N 1
ATOM 604 C CA . LEU A 1 79 ? -6.408 4.931 16.772 1.00 98.50 79 LEU A CA 1
ATOM 605 C C . LEU A 1 79 ? -5.264 4.032 16.299 1.00 98.50 79 LEU A C 1
ATOM 607 O O . LEU A 1 79 ? -4.817 4.195 15.173 1.00 98.50 79 LEU A O 1
ATOM 611 N N . GLU A 1 80 ? -4.845 3.060 17.108 1.00 98.50 80 GLU A N 1
ATOM 612 C CA . GLU A 1 80 ? -3.809 2.087 16.737 1.00 98.50 80 GLU 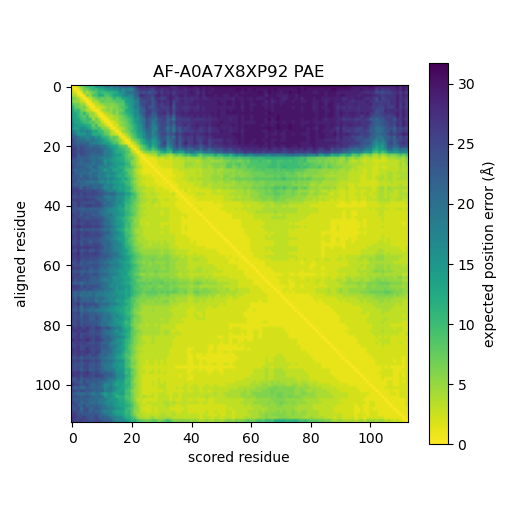A CA 1
ATOM 613 C C . GLU A 1 80 ? -4.192 1.311 15.477 1.00 98.50 80 GLU A C 1
ATOM 615 O O . GLU A 1 80 ? -3.424 1.297 14.519 1.00 98.50 80 GLU A O 1
ATOM 620 N N . THR A 1 81 ? -5.407 0.752 15.427 1.00 98.38 81 THR A N 1
ATOM 621 C CA . THR A 1 81 ? -5.886 0.029 14.240 1.00 98.38 81 THR A CA 1
ATOM 622 C C . THR A 1 81 ? -5.918 0.933 13.009 1.00 98.38 81 THR A C 1
ATOM 624 O O . THR A 1 81 ? -5.527 0.507 11.925 1.00 98.38 81 THR A O 1
ATOM 627 N N . ARG A 1 82 ? -6.325 2.201 13.154 1.00 98.06 82 ARG A N 1
ATOM 628 C CA . ARG A 1 82 ? -6.275 3.155 12.041 1.00 98.06 82 ARG A CA 1
ATOM 629 C C . ARG A 1 82 ? -4.842 3.395 11.569 1.00 98.06 82 ARG A C 1
ATOM 631 O O . ARG A 1 82 ? -4.612 3.367 10.370 1.00 98.06 82 ARG A O 1
ATOM 638 N N . GLU A 1 83 ? -3.903 3.653 12.475 1.00 98.44 83 GLU A N 1
ATOM 639 C CA . GLU A 1 83 ? -2.507 3.928 12.109 1.00 98.44 83 GLU A CA 1
ATOM 640 C C . GLU A 1 83 ? -1.826 2.716 11.461 1.00 98.44 83 GLU A C 1
ATOM 642 O O . GLU A 1 83 ? -1.053 2.878 10.519 1.00 98.44 83 GLU A O 1
ATOM 647 N N . GLU A 1 84 ? -2.126 1.504 11.928 1.00 97.94 84 GLU A N 1
ATOM 648 C CA . GLU A 1 84 ? -1.667 0.260 11.303 1.00 97.94 84 GLU A CA 1
ATOM 649 C C . GLU A 1 84 ? -2.189 0.141 9.865 1.00 97.94 84 GLU A C 1
ATOM 651 O O . GLU A 1 84 ? -1.395 -0.009 8.935 1.00 97.94 84 GLU A O 1
ATOM 656 N N . LEU A 1 85 ? -3.502 0.306 9.661 1.00 98.31 85 LEU A N 1
ATOM 657 C CA . LEU A 1 85 ? -4.110 0.260 8.329 1.00 98.31 85 LEU A CA 1
ATOM 658 C C . LEU A 1 85 ? -3.570 1.364 7.412 1.00 98.31 85 LEU A C 1
ATOM 660 O O . LEU A 1 85 ? -3.239 1.088 6.264 1.00 98.31 85 LEU A O 1
ATOM 664 N N . THR A 1 86 ? -3.440 2.600 7.901 1.00 98.19 86 THR A N 1
ATOM 665 C CA . THR A 1 86 ? -2.912 3.725 7.114 1.00 98.19 86 THR A CA 1
ATOM 666 C C . THR A 1 86 ? -1.499 3.440 6.618 1.00 98.19 86 THR A C 1
ATOM 668 O O . THR A 1 86 ? -1.232 3.625 5.434 1.00 98.19 86 THR A O 1
ATOM 671 N N . LYS A 1 87 ? -0.605 2.930 7.474 1.00 97.94 87 LYS A N 1
ATOM 672 C CA . LYS A 1 87 ? 0.770 2.592 7.069 1.00 97.94 87 LYS A CA 1
ATOM 673 C C . LYS A 1 87 ? 0.810 1.536 5.968 1.00 97.94 87 LYS A C 1
ATOM 675 O O . LYS A 1 87 ? 1.634 1.615 5.059 1.00 97.94 87 LYS A O 1
ATOM 680 N N . GLU A 1 88 ? -0.065 0.540 6.045 1.00 97.75 88 GLU A N 1
ATOM 681 C CA . GLU A 1 88 ? -0.156 -0.501 5.021 1.00 97.75 88 GLU A CA 1
ATOM 682 C C . GLU A 1 88 ? -0.744 0.034 3.711 1.00 97.75 88 GLU A C 1
ATOM 684 O O . GLU A 1 88 ? -0.202 -0.255 2.642 1.00 97.75 88 GLU A O 1
ATOM 689 N N . ILE A 1 89 ? -1.784 0.874 3.788 1.00 98.19 89 ILE A N 1
ATOM 690 C CA . ILE A 1 89 ? -2.356 1.583 2.633 1.00 98.19 89 ILE A CA 1
ATOM 691 C C . ILE A 1 89 ? -1.281 2.415 1.940 1.00 98.19 89 ILE A C 1
ATOM 693 O O . ILE A 1 89 ? -1.111 2.300 0.728 1.00 98.19 89 ILE A O 1
ATOM 697 N N . GLU A 1 90 ? -0.525 3.212 2.695 1.00 98.00 90 GLU A N 1
ATOM 698 C CA . GLU A 1 90 ? 0.557 4.039 2.164 1.00 98.00 90 GLU A CA 1
ATOM 699 C C . GLU A 1 90 ? 1.632 3.193 1.481 1.00 98.00 90 GLU A C 1
ATOM 701 O O . GLU A 1 90 ? 2.074 3.539 0.388 1.00 98.00 90 GLU A O 1
ATOM 706 N N . ARG A 1 91 ? 2.021 2.054 2.068 1.00 97.56 91 ARG A N 1
ATOM 707 C CA . ARG A 1 91 ? 3.022 1.155 1.475 1.00 97.56 91 ARG A CA 1
ATOM 708 C C . ARG A 1 91 ? 2.549 0.561 0.145 1.00 97.56 91 ARG A C 1
ATOM 710 O O . ARG A 1 91 ? 3.311 0.559 -0.824 1.00 97.56 91 ARG A O 1
ATOM 717 N N . VAL A 1 92 ? 1.311 0.066 0.090 1.00 97.94 92 VAL A N 1
ATOM 718 C CA . VAL A 1 92 ? 0.702 -0.495 -1.131 1.00 97.94 92 VAL A CA 1
ATOM 719 C C . VAL A 1 92 ? 0.566 0.581 -2.205 1.00 97.94 92 VAL A C 1
ATOM 721 O O . VAL A 1 92 ? 0.940 0.349 -3.357 1.00 97.94 92 VAL A O 1
ATOM 724 N N . TYR A 1 93 ? 0.073 1.759 -1.826 1.00 97.44 93 TYR A N 1
ATOM 725 C CA . TYR A 1 93 ? -0.089 2.900 -2.720 1.00 97.44 93 TYR A CA 1
ATOM 726 C C . TYR A 1 93 ? 1.253 3.372 -3.287 1.00 97.44 93 TYR A C 1
ATOM 728 O O . TYR A 1 93 ? 1.385 3.534 -4.498 1.00 97.44 93 TYR A O 1
ATOM 736 N N . LEU A 1 94 ? 2.273 3.536 -2.438 1.00 96.75 94 LEU A N 1
ATOM 737 C CA . LEU A 1 94 ? 3.576 4.058 -2.846 1.00 96.75 94 LEU A CA 1
ATOM 738 C C . LEU A 1 94 ? 4.261 3.152 -3.873 1.00 96.75 94 LEU A C 1
ATOM 740 O O . LEU A 1 94 ? 4.876 3.656 -4.807 1.00 96.75 94 LEU A O 1
ATOM 744 N N . TYR A 1 95 ? 4.118 1.829 -3.750 1.00 97.56 95 TYR A N 1
ATOM 745 C CA . TYR A 1 95 ? 4.639 0.904 -4.756 1.00 97.56 95 TYR A CA 1
ATOM 746 C C . TYR A 1 95 ? 4.001 1.134 -6.131 1.00 97.56 95 TYR A C 1
ATOM 748 O O . TYR A 1 95 ? 4.719 1.236 -7.125 1.00 97.56 95 TYR A O 1
ATOM 756 N N . ALA A 1 96 ? 2.670 1.244 -6.192 1.00 96.75 96 ALA A N 1
ATOM 757 C CA . ALA A 1 96 ? 1.950 1.488 -7.441 1.00 96.75 96 ALA A CA 1
ATOM 758 C C . ALA A 1 96 ? 2.297 2.860 -8.033 1.00 96.75 96 ALA A C 1
ATOM 760 O O . ALA A 1 96 ? 2.670 2.939 -9.199 1.00 96.75 96 ALA A O 1
ATOM 761 N N . TYR A 1 97 ? 2.276 3.903 -7.202 1.00 96.06 97 TYR A N 1
ATOM 762 C CA . TYR A 1 97 ? 2.604 5.276 -7.579 1.00 96.06 97 TYR A CA 1
ATOM 763 C C . TYR A 1 97 ? 4.035 5.408 -8.129 1.00 96.06 97 TYR A C 1
ATOM 765 O O . TYR A 1 97 ? 4.258 5.936 -9.216 1.00 96.06 97 TYR A O 1
ATOM 773 N N . MET A 1 98 ? 5.031 4.859 -7.424 1.00 95.38 98 MET A N 1
ATOM 774 C CA . MET A 1 98 ? 6.415 4.883 -7.906 1.00 95.38 98 MET A CA 1
ATOM 775 C C . MET A 1 98 ? 6.581 4.061 -9.185 1.00 95.38 98 MET A C 1
ATOM 777 O O . MET A 1 98 ? 7.347 4.451 -10.060 1.00 95.38 98 MET A O 1
ATOM 781 N N . THR A 1 99 ? 5.864 2.940 -9.312 1.00 95.25 99 THR A N 1
ATOM 782 C CA . THR A 1 99 ? 5.883 2.111 -10.526 1.00 95.25 99 THR A CA 1
ATOM 783 C C . THR A 1 99 ? 5.271 2.851 -11.718 1.00 95.25 99 THR A C 1
ATOM 785 O O . THR A 1 99 ? 5.822 2.770 -12.814 1.00 95.25 99 THR A O 1
ATOM 788 N N . SER A 1 100 ? 4.197 3.626 -11.529 1.00 95.25 100 SER A N 1
ATOM 789 C CA . SER A 1 100 ? 3.598 4.436 -12.600 1.00 95.25 100 SER A CA 1
ATOM 790 C C . SER A 1 100 ? 4.482 5.601 -13.059 1.00 95.25 100 SER A C 1
ATOM 792 O O . SER A 1 100 ? 4.385 6.006 -14.217 1.00 95.25 100 SER A O 1
ATOM 794 N N . ASP A 1 101 ? 5.369 6.098 -12.192 1.00 93.94 101 ASP A N 1
ATOM 795 C CA . ASP A 1 101 ? 6.321 7.171 -12.513 1.00 93.94 101 ASP A CA 1
ATOM 796 C C . ASP A 1 101 ? 7.567 6.670 -13.272 1.00 93.94 101 ASP A C 1
ATOM 798 O O . ASP A 1 101 ? 8.299 7.467 -13.864 1.00 93.94 101 ASP A O 1
ATOM 802 N N . VAL A 1 102 ? 7.832 5.355 -13.275 1.00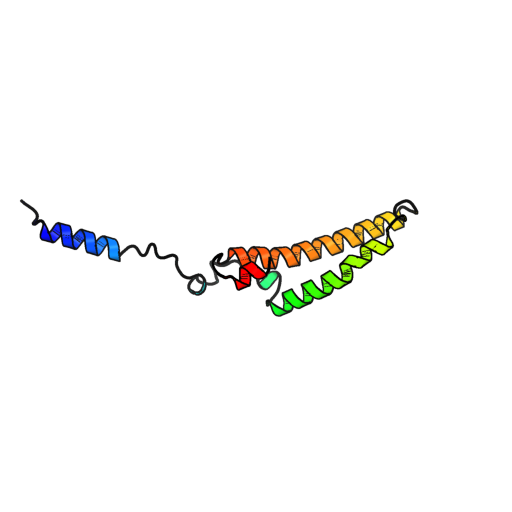 91.56 102 VAL A N 1
ATOM 803 C CA . VAL A 1 102 ? 9.012 4.757 -13.931 1.00 91.56 102 VAL A CA 1
ATOM 804 C C . VAL A 1 102 ? 8.987 4.951 -15.450 1.00 91.56 102 VAL A C 1
ATOM 806 O O . VAL A 1 102 ? 10.021 5.289 -16.032 1.00 91.56 102 VAL A O 1
ATOM 809 N N . ASP A 1 103 ? 7.830 4.720 -16.071 1.00 92.50 103 ASP A N 1
ATOM 810 C CA . ASP A 1 103 ? 7.538 5.029 -17.472 1.00 92.50 103 ASP A CA 1
ATOM 811 C C . ASP A 1 103 ? 6.030 5.263 -17.632 1.00 92.50 103 ASP A C 1
ATOM 813 O O . ASP A 1 103 ? 5.224 4.331 -17.591 1.00 92.50 103 ASP A O 1
ATOM 817 N N . THR A 1 104 ? 5.633 6.516 -17.847 1.00 92.88 104 THR A N 1
ATOM 818 C CA . THR A 1 104 ? 4.218 6.898 -17.967 1.00 92.88 104 THR A CA 1
ATOM 819 C C . THR A 1 104 ? 3.551 6.383 -19.247 1.00 92.88 104 THR A C 1
ATOM 821 O O . THR A 1 104 ? 2.330 6.460 -19.381 1.00 92.88 104 THR A O 1
ATOM 824 N N . ARG A 1 105 ? 4.327 5.821 -20.186 1.00 93.31 105 ARG A N 1
ATOM 825 C CA . ARG A 1 105 ? 3.823 5.148 -21.392 1.00 93.31 105 ARG A CA 1
ATOM 826 C C . ARG A 1 105 ? 3.412 3.695 -21.119 1.00 93.31 105 ARG A C 1
ATOM 828 O O . ARG A 1 105 ? 2.692 3.118 -21.935 1.00 93.31 105 ARG A O 1
ATOM 835 N N . ASP A 1 106 ? 3.846 3.095 -20.005 1.00 94.12 106 ASP A N 1
ATOM 836 C CA . ASP A 1 106 ? 3.489 1.720 -19.642 1.00 94.12 106 ASP A CA 1
ATOM 837 C C . ASP A 1 106 ? 2.066 1.655 -19.073 1.00 94.12 106 ASP A C 1
ATOM 839 O O . ASP A 1 106 ? 1.814 1.916 -17.895 1.00 94.12 106 ASP A O 1
ATOM 843 N N . SER A 1 107 ? 1.118 1.242 -19.915 1.00 95.69 107 SER A N 1
ATOM 844 C CA . SER A 1 107 ? -0.290 1.105 -19.541 1.00 95.69 107 SER A CA 1
ATOM 845 C C . SER A 1 107 ? -0.547 0.082 -18.432 1.00 95.69 107 SER A C 1
ATOM 847 O O . SER A 1 107 ? -1.530 0.222 -17.705 1.00 95.69 107 SER A O 1
ATOM 849 N N . LYS A 1 108 ? 0.317 -0.928 -18.260 1.00 94.81 108 LYS A N 1
ATOM 850 C CA . LYS A 1 108 ? 0.182 -1.903 -17.168 1.00 94.81 108 LYS A CA 1
ATOM 851 C C . LYS A 1 108 ? 0.555 -1.273 -15.836 1.00 94.81 108 LYS A C 1
ATOM 853 O O . LYS A 1 108 ? -0.145 -1.513 -14.859 1.00 94.81 108 LYS A O 1
ATOM 858 N N . ALA A 1 109 ? 1.614 -0.465 -15.813 1.00 93.94 109 ALA A N 1
ATOM 859 C CA . ALA A 1 109 ? 1.992 0.316 -14.640 1.00 93.94 109 ALA A CA 1
ATOM 860 C C . ALA A 1 109 ? 0.916 1.360 -14.302 1.00 93.94 109 ALA A C 1
ATOM 862 O O . ALA A 1 109 ? 0.544 1.494 -13.141 1.00 93.94 109 ALA A O 1
ATOM 863 N N . GLN A 1 110 ? 0.341 2.027 -15.312 1.00 95.38 110 GLN A N 1
ATOM 864 C CA . GLN A 1 110 ? -0.760 2.976 -15.095 1.00 95.38 110 GLN A CA 1
ATOM 865 C C . GLN A 1 110 ? -2.015 2.311 -14.515 1.00 95.38 110 GLN A C 1
ATOM 867 O O . GLN A 1 110 ? -2.685 2.903 -13.681 1.00 95.38 110 GLN A O 1
ATOM 872 N N . ALA A 1 111 ? -2.324 1.075 -14.915 1.00 95.00 111 ALA A N 1
ATOM 873 C CA . ALA A 1 111 ? -3.474 0.332 -14.397 1.00 95.00 111 ALA A CA 1
ATOM 874 C C . ALA A 1 111 ? -3.312 -0.155 -12.943 1.00 95.00 111 ALA A C 1
ATOM 876 O O . ALA A 1 111 ? -4.243 -0.748 -12.398 1.00 95.00 111 ALA A O 1
ATOM 877 N N . MET A 1 112 ? -2.132 0.018 -12.335 1.00 92.94 112 MET A N 1
ATOM 878 C CA . MET A 1 112 ? -1.907 -0.306 -10.923 1.00 92.94 112 MET A CA 1
ATOM 879 C C . MET A 1 112 ? -2.344 0.813 -9.969 1.00 92.94 112 MET A C 1
ATOM 881 O O . MET A 1 112 ? -2.565 0.506 -8.796 1.00 92.94 112 MET A O 1
ATOM 885 N N . MET A 1 113 ? -2.431 2.065 -10.444 1.00 84.69 113 MET A N 1
ATOM 886 C CA . MET A 1 113 ? -3.037 3.180 -9.700 1.00 84.69 113 MET A CA 1
ATOM 887 C C . MET A 1 113 ? -4.559 3.043 -9.655 1.00 84.69 113 MET A C 1
ATOM 889 O O . MET A 1 113 ? -5.124 3.328 -8.575 1.00 84.69 113 MET A O 1
#